Protein AF-A0A9Q3CC48-F1 (afdb_monomer_lite)

Foldseek 3Di:
DDPPDDPVVLCVVCVVDDDDPPADPVRVSVVSVVCVVCVVVDADPVRHPDPDPPPDDDDDDPPDDPDDPVPDDDPDPDPPVNVVVVVVD

Structure (mmCIF, N/CA/C/O backbone):
data_AF-A0A9Q3CC48-F1
#
_entry.id   AF-A0A9Q3CC48-F1
#
loop_
_atom_site.group_PDB
_atom_site.id
_atom_site.type_symbol
_atom_site.label_atom_id
_atom_site.label_alt_id
_atom_site.label_comp_id
_atom_site.label_asym_id
_atom_site.label_entity_id
_atom_site.label_seq_id
_atom_site.pdbx_PDB_ins_code
_atom_site.Cartn_x
_atom_site.Cartn_y
_atom_site.Cartn_z
_atom_site.occupancy
_atom_site.B_iso_or_equiv
_atom_site.auth_seq_id
_atom_site.auth_comp_id
_atom_site.auth_asym_id
_atom_site.auth_atom_id
_atom_site.pdbx_PDB_model_num
ATOM 1 N N . MET A 1 1 ? -19.426 -20.554 14.937 1.00 32.75 1 MET A N 1
ATOM 2 C CA . MET A 1 1 ? -18.329 -20.261 15.881 1.00 32.75 1 MET A CA 1
ATOM 3 C C . MET A 1 1 ? -17.844 -18.842 15.614 1.00 32.75 1 MET A C 1
ATOM 5 O O . MET A 1 1 ? -17.088 -18.636 14.673 1.00 32.75 1 MET A O 1
ATOM 9 N N . SER A 1 2 ? -18.374 -17.839 16.324 1.00 42.81 2 SER A N 1
ATOM 10 C CA . SER A 1 2 ? -17.898 -16.459 16.172 1.00 42.81 2 SER A CA 1
ATOM 11 C C . SER A 1 2 ? -16.624 -16.294 16.995 1.00 42.81 2 SER A C 1
ATOM 13 O O . SER A 1 2 ? -16.700 -16.106 18.207 1.00 42.81 2 SER A O 1
ATOM 15 N N . ASN A 1 3 ? -15.466 -16.376 16.346 1.00 53.06 3 ASN A N 1
ATOM 16 C CA . ASN A 1 3 ? -14.213 -15.951 16.958 1.00 53.06 3 ASN A CA 1
ATOM 17 C C . ASN A 1 3 ? -14.336 -14.449 17.236 1.00 53.06 3 ASN A C 1
ATOM 19 O O . ASN A 1 3 ? -14.315 -13.627 16.316 1.00 53.06 3 ASN A O 1
ATOM 23 N N . GLN A 1 4 ? -14.568 -14.083 18.497 1.00 57.09 4 GLN A N 1
ATOM 24 C CA . GLN A 1 4 ? -14.366 -12.714 18.941 1.00 57.09 4 GLN A CA 1
ATOM 25 C C . GLN A 1 4 ? -12.856 -12.491 18.961 1.00 57.09 4 GLN A C 1
ATOM 27 O O . GLN A 1 4 ? -12.204 -12.744 19.964 1.00 57.09 4 GLN A O 1
ATOM 32 N N . GLU A 1 5 ? -12.292 -12.089 17.823 1.00 62.81 5 GLU A N 1
ATOM 33 C CA . GLU A 1 5 ? -10.913 -11.611 17.801 1.00 62.81 5 GLU A CA 1
ATOM 34 C C . GLU A 1 5 ? -10.810 -10.391 18.730 1.00 62.81 5 GLU A C 1
ATOM 36 O O . GLU A 1 5 ? -11.650 -9.479 18.626 1.00 62.81 5 GLU A O 1
ATOM 41 N N . PRO A 1 6 ? -9.842 -10.373 19.660 1.00 71.62 6 PRO A N 1
ATOM 42 C CA . PRO A 1 6 ? -9.711 -9.292 20.619 1.00 71.62 6 PRO A CA 1
ATOM 43 C C . PRO A 1 6 ? -9.369 -7.993 19.878 1.00 71.62 6 PRO A C 1
ATOM 45 O O . PRO A 1 6 ? -8.494 -7.940 19.017 1.00 71.62 6 PRO A O 1
ATOM 48 N N . LEU A 1 7 ? -10.087 -6.917 20.211 1.00 69.50 7 LEU A N 1
ATOM 49 C CA . LEU A 1 7 ? -9.913 -5.574 19.635 1.00 69.50 7 LEU A CA 1
ATOM 50 C C . LEU A 1 7 ? -8.449 -5.093 19.678 1.00 69.50 7 LEU A C 1
ATOM 52 O O . LEU A 1 7 ? -8.023 -4.328 18.814 1.00 69.50 7 LEU A O 1
ATOM 56 N N . GLU A 1 8 ? -7.698 -5.554 20.673 1.00 76.38 8 GLU A N 1
ATOM 57 C CA . GLU A 1 8 ? -6.289 -5.241 20.903 1.00 76.38 8 GLU A CA 1
ATOM 58 C C . GLU A 1 8 ? -5.373 -5.762 19.789 1.00 76.38 8 GLU A C 1
ATOM 60 O O . GLU A 1 8 ? -4.483 -5.035 19.350 1.00 76.38 8 GLU A O 1
ATOM 65 N N . GLU A 1 9 ? -5.630 -6.960 19.256 1.00 82.38 9 GLU A N 1
ATOM 66 C CA . GLU A 1 9 ? -4.857 -7.510 18.133 1.00 82.38 9 GLU A CA 1
ATOM 67 C C . GLU A 1 9 ? -5.031 -6.659 16.874 1.00 82.38 9 GLU A C 1
ATOM 69 O O . GLU A 1 9 ? -4.052 -6.296 16.221 1.00 82.38 9 GLU A O 1
ATOM 74 N N . LEU A 1 10 ? -6.274 -6.266 16.573 1.00 82.12 10 LEU A N 1
ATOM 75 C CA . LEU A 1 10 ? -6.578 -5.390 15.439 1.00 82.12 10 LEU A CA 1
ATOM 76 C C . LEU A 1 10 ? -5.949 -4.003 15.610 1.00 82.12 10 LEU A C 1
ATOM 78 O O . LE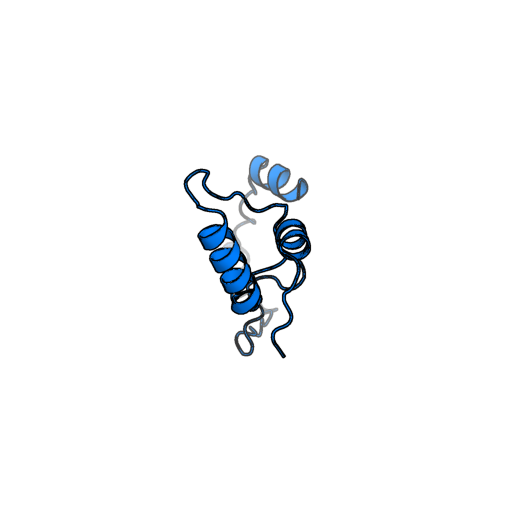U A 1 10 ? -5.473 -3.414 14.646 1.00 82.12 10 LEU A O 1
ATOM 82 N N . LEU A 1 11 ? -5.936 -3.455 16.823 1.00 81.31 11 LEU A N 1
ATOM 83 C CA . LEU A 1 11 ? -5.289 -2.167 17.075 1.00 81.31 11 LEU A CA 1
ATOM 84 C C . LEU A 1 11 ? -3.771 -2.243 16.898 1.00 81.31 11 LEU A C 1
ATOM 86 O O . LEU A 1 11 ? -3.184 -1.308 16.356 1.00 81.31 11 LEU A O 1
ATOM 90 N N . ASN A 1 12 ? -3.149 -3.353 17.299 1.00 84.12 12 ASN A N 1
ATOM 91 C CA . ASN A 1 12 ? -1.720 -3.569 17.104 1.00 84.12 12 ASN A CA 1
ATOM 92 C C . ASN A 1 12 ? -1.362 -3.747 15.615 1.00 84.12 12 ASN A C 1
ATOM 94 O O . ASN A 1 12 ? -0.359 -3.206 15.148 1.00 84.12 12 ASN A O 1
ATOM 98 N N . GLU A 1 13 ? -2.213 -4.436 14.847 1.00 83.12 13 GLU A N 1
ATOM 99 C CA . GLU A 1 13 ? -2.056 -4.602 13.394 1.00 83.12 13 GLU A CA 1
ATOM 100 C C . GLU A 1 13 ? -2.077 -3.249 12.657 1.00 83.12 13 GLU A C 1
ATOM 102 O O . GLU A 1 13 ? -1.270 -3.019 11.759 1.00 83.12 13 GLU A O 1
ATOM 107 N N . PHE A 1 14 ? -2.944 -2.320 13.075 1.00 84.38 14 PHE A N 1
ATOM 108 C CA . PHE A 1 14 ? -3.093 -0.989 12.469 1.00 84.38 14 PHE A CA 1
ATOM 109 C C . PHE A 1 14 ? -2.446 0.136 13.297 1.00 84.38 14 PHE A C 1
ATOM 111 O O . PHE A 1 14 ? -2.897 1.281 13.243 1.00 84.38 14 PHE A O 1
ATOM 118 N N . LYS A 1 15 ? -1.372 -0.156 14.044 1.00 83.06 15 LYS A N 1
ATOM 119 C CA . LYS A 1 15 ? -0.704 0.798 14.957 1.00 83.06 15 LYS A CA 1
ATOM 120 C C . LYS A 1 15 ? -0.189 2.081 14.292 1.00 83.06 15 LYS A C 1
ATOM 122 O O . LYS A 1 15 ? -0.118 3.119 14.937 1.00 83.06 15 LYS A O 1
ATOM 127 N N . GLN A 1 16 ? 0.163 2.008 13.009 1.00 81.50 16 GLN A N 1
ATOM 128 C CA . GLN A 1 16 ? 0.623 3.156 12.217 1.00 81.50 16 GLN A CA 1
ATOM 129 C C . GLN A 1 16 ? -0.538 3.977 11.628 1.00 81.50 16 GLN A C 1
ATOM 131 O O . GLN A 1 16 ? -0.326 5.072 11.114 1.00 81.50 16 GLN A O 1
ATOM 136 N N . GLY A 1 17 ? -1.768 3.460 11.681 1.00 81.06 17 GLY A N 1
ATOM 137 C CA . GLY A 1 17 ? -2.939 4.114 11.116 1.00 81.06 17 GLY A CA 1
ATOM 138 C C . GLY A 1 17 ? -3.441 5.250 12.002 1.00 81.06 17 GLY A C 1
ATOM 139 O O . GLY A 1 17 ? -3.717 5.056 13.187 1.00 81.06 17 GLY A O 1
ATOM 140 N N . GLN A 1 18 ? -3.632 6.430 11.416 1.00 83.19 18 GLN A N 1
ATOM 141 C CA . GLN A 1 18 ? -4.354 7.514 12.073 1.00 83.19 18 GLN A CA 1
ATOM 142 C C . GLN A 1 18 ? -5.859 7.369 11.825 1.00 83.19 18 GLN A C 1
ATOM 144 O O . GLN A 1 18 ? -6.312 7.224 10.691 1.00 83.19 18 GLN A O 1
ATOM 149 N N . PHE A 1 19 ? -6.643 7.410 12.900 1.00 84.25 19 PHE A N 1
ATOM 150 C CA . PHE A 1 19 ? -8.105 7.361 12.855 1.00 84.25 19 PHE A CA 1
ATOM 151 C C . PHE A 1 19 ? -8.665 8.695 13.336 1.00 84.25 19 PHE A C 1
ATOM 153 O O . PHE A 1 19 ? -8.083 9.328 14.216 1.00 84.25 19 PHE A O 1
ATOM 160 N N . SER A 1 20 ? -9.806 9.122 12.793 1.00 87.19 20 SER A N 1
ATOM 161 C CA . SER A 1 20 ? -10.428 10.362 13.253 1.00 87.19 20 SER A CA 1
ATOM 162 C C . SER A 1 20 ? -10.916 10.233 14.701 1.00 87.19 20 SER A C 1
ATOM 164 O O . SER A 1 20 ? -11.389 9.177 15.126 1.00 87.19 20 SER A O 1
ATOM 166 N N . ALA A 1 21 ? -10.828 11.326 15.462 1.00 85.88 21 ALA A N 1
ATOM 167 C CA . ALA A 1 21 ? -11.273 11.368 16.857 1.00 85.88 21 ALA A CA 1
ATOM 168 C C . ALA A 1 21 ? -12.804 11.244 17.010 1.00 85.88 21 ALA A C 1
ATOM 170 O O . ALA A 1 21 ? -13.295 10.884 18.073 1.00 85.88 21 ALA A O 1
ATOM 171 N N . ASN A 1 22 ? -13.560 11.488 15.934 1.00 91.56 22 ASN A N 1
ATOM 172 C CA . ASN A 1 22 ? -15.028 11.484 15.931 1.00 91.56 22 ASN A CA 1
ATOM 173 C C . ASN A 1 22 ? -15.639 10.071 15.839 1.00 91.56 22 ASN A C 1
ATOM 175 O O . ASN A 1 22 ? -16.859 9.913 15.843 1.00 91.56 22 ASN A O 1
ATOM 179 N N . LEU A 1 23 ? -14.806 9.038 15.701 1.00 86.56 23 LEU A N 1
ATOM 180 C CA . LEU A 1 23 ? -15.230 7.657 15.487 1.00 86.56 23 LEU A CA 1
ATOM 181 C C . LEU A 1 23 ? -15.571 6.983 16.823 1.00 86.56 23 LEU A C 1
ATOM 183 O O . LEU A 1 23 ? -14.720 6.840 17.701 1.00 86.56 23 LEU A O 1
ATOM 187 N N . THR A 1 24 ? -16.805 6.492 16.970 1.00 90.44 24 THR A N 1
ATOM 188 C CA . THR A 1 24 ? -17.192 5.727 18.170 1.00 90.44 24 THR A CA 1
ATOM 189 C C . THR A 1 24 ? -16.474 4.375 18.212 1.00 90.44 24 THR A C 1
ATOM 191 O O . THR A 1 24 ? -16.187 3.784 17.169 1.00 90.44 24 THR A O 1
ATOM 194 N N . SER A 1 25 ? -16.280 3.796 19.401 1.00 84.75 25 SER A N 1
ATOM 195 C CA . SER A 1 25 ? -15.573 2.511 19.569 1.00 84.75 25 SER A CA 1
ATOM 196 C C . SER A 1 25 ? -16.158 1.377 18.712 1.00 84.75 25 SER A C 1
ATOM 198 O O . SER A 1 25 ? -15.418 0.607 18.101 1.00 84.75 25 SER A O 1
ATOM 200 N N . LYS A 1 26 ? -17.492 1.313 18.579 1.00 87.31 26 LYS A N 1
ATOM 201 C CA . LYS A 1 26 ? -18.182 0.331 17.716 1.00 87.31 26 LYS A CA 1
ATOM 202 C C . LYS A 1 26 ? -17.881 0.539 16.229 1.00 87.31 26 LYS A C 1
ATOM 204 O O . LYS A 1 26 ? -17.666 -0.424 15.495 1.00 87.31 26 LYS A O 1
ATOM 209 N N . GLN A 1 27 ? -17.865 1.793 15.784 1.00 89.25 27 GLN A N 1
ATOM 210 C CA . GLN A 1 27 ? -17.576 2.150 14.398 1.00 89.25 27 GLN A CA 1
ATOM 211 C C . GLN A 1 27 ? -16.105 1.884 14.063 1.00 89.25 27 GLN A C 1
ATOM 213 O O . GLN A 1 27 ? -15.817 1.325 13.007 1.00 89.25 27 GLN A O 1
ATOM 218 N N . ARG A 1 28 ? -15.187 2.190 14.988 1.00 87.75 28 ARG A N 1
ATOM 219 C CA . ARG A 1 28 ? -13.754 1.905 14.844 1.00 87.75 28 ARG A CA 1
ATOM 220 C C . ARG A 1 28 ? -13.493 0.408 14.705 1.00 87.75 28 ARG A C 1
ATOM 222 O O . ARG A 1 28 ? -12.787 -0.009 13.794 1.00 87.75 28 ARG A O 1
ATOM 229 N N . LEU A 1 29 ? -14.138 -0.408 15.535 1.00 86.94 29 LEU A N 1
ATOM 230 C CA . LEU A 1 29 ? -14.043 -1.866 15.462 1.00 86.94 29 LEU A CA 1
ATOM 231 C C . LEU A 1 29 ? -14.603 -2.405 14.131 1.00 86.94 29 LEU A C 1
ATOM 233 O O . LEU A 1 29 ? -13.979 -3.246 13.484 1.00 86.94 29 LEU A O 1
ATOM 237 N N . SER A 1 30 ? -15.748 -1.882 13.682 1.00 89.62 30 SER A N 1
ATOM 238 C CA . SER A 1 30 ? -16.336 -2.213 12.373 1.00 89.62 30 SER A CA 1
ATOM 239 C C . SER A 1 30 ? -15.413 -1.836 11.204 1.00 89.62 30 SER A C 1
ATOM 241 O O . SER A 1 30 ? -15.237 -2.624 10.271 1.00 89.62 30 SER A O 1
ATOM 243 N N . LEU A 1 31 ? -14.776 -0.663 11.270 1.00 89.56 31 LEU A N 1
ATOM 244 C CA . LEU A 1 31 ? -13.819 -0.188 10.274 1.00 89.56 31 LEU A CA 1
ATOM 245 C C . LEU A 1 31 ? -12.582 -1.091 10.202 1.00 89.56 31 LEU A C 1
ATOM 247 O O . LEU A 1 31 ? -12.251 -1.560 9.117 1.00 89.56 31 LEU A O 1
ATOM 251 N N . LEU A 1 32 ? -11.950 -1.393 11.340 1.00 89.44 32 LEU A N 1
ATOM 252 C CA . LEU A 1 32 ? -10.767 -2.262 11.406 1.00 89.44 32 LEU A CA 1
ATOM 253 C C . LEU A 1 32 ? -11.050 -3.651 10.820 1.00 89.44 32 LEU A C 1
ATOM 255 O O . LEU A 1 32 ? -10.286 -4.147 9.993 1.00 89.44 32 LEU A O 1
ATOM 259 N N . LYS A 1 33 ? -12.208 -4.240 11.144 1.00 90.25 33 LYS A N 1
ATOM 260 C CA . LYS A 1 33 ? -12.643 -5.512 10.546 1.00 90.25 33 LYS A CA 1
ATOM 261 C C . LYS A 1 33 ? -12.803 -5.418 9.028 1.00 90.25 33 LYS A C 1
ATOM 263 O O . LYS A 1 33 ? -12.395 -6.329 8.304 1.00 90.25 33 LYS A O 1
ATOM 268 N N . LYS A 1 34 ? -13.389 -4.326 8.520 1.00 91.12 34 LYS A N 1
ATOM 269 C CA . LYS A 1 34 ? -13.521 -4.101 7.071 1.00 91.12 34 LYS A CA 1
ATOM 270 C C . LYS A 1 34 ? -12.161 -3.945 6.394 1.00 91.12 34 LYS A C 1
ATOM 272 O O . LYS A 1 34 ? -11.969 -4.543 5.336 1.00 91.12 34 LYS A O 1
ATOM 277 N N . LEU A 1 35 ? -11.246 -3.183 6.992 1.00 88.88 35 LEU A N 1
ATOM 278 C CA . LEU A 1 35 ? -9.897 -2.964 6.470 1.00 88.88 35 LEU A CA 1
ATOM 279 C C . LEU A 1 35 ? -9.115 -4.275 6.407 1.00 88.88 35 LEU A C 1
ATOM 281 O O . LEU A 1 35 ? -8.607 -4.611 5.342 1.00 88.88 35 LEU A O 1
ATOM 285 N N . ARG A 1 36 ? -9.129 -5.081 7.476 1.00 88.69 36 ARG A N 1
ATOM 286 C CA . ARG A 1 36 ? -8.498 -6.411 7.490 1.00 88.69 36 ARG A CA 1
ATOM 287 C C . ARG A 1 36 ? -9.073 -7.329 6.410 1.00 88.69 36 ARG A C 1
ATOM 289 O O . ARG A 1 36 ? -8.327 -7.938 5.651 1.00 88.69 36 ARG A O 1
ATOM 296 N N . ARG A 1 37 ? -10.403 -7.358 6.245 1.00 90.94 37 ARG A N 1
ATOM 297 C CA . ARG A 1 37 ? -11.061 -8.132 5.171 1.00 90.94 37 ARG A CA 1
ATOM 298 C C . ARG A 1 37 ? -10.666 -7.657 3.767 1.00 90.94 37 ARG A C 1
ATOM 300 O O . ARG A 1 37 ? -10.676 -8.444 2.826 1.00 90.94 37 ARG A O 1
ATOM 307 N N . LYS A 1 38 ? -10.373 -6.366 3.607 1.00 88.88 38 LYS A N 1
ATOM 308 C CA . LYS A 1 38 ? -9.969 -5.746 2.338 1.00 88.88 38 LYS A CA 1
ATOM 309 C C . LYS A 1 38 ? -8.456 -5.578 2.200 1.00 88.88 38 LYS A C 1
ATOM 311 O O . LYS A 1 38 ? -8.028 -5.027 1.196 1.00 88.88 38 LYS A O 1
ATOM 316 N N . ARG A 1 39 ? -7.655 -6.135 3.115 1.00 85.19 39 ARG A N 1
ATOM 317 C CA . ARG A 1 39 ? -6.186 -6.126 3.075 1.00 85.19 39 ARG A CA 1
ATOM 318 C C . ARG A 1 39 ? -5.580 -6.455 1.699 1.00 85.19 39 ARG A C 1
ATOM 320 O O . ARG A 1 39 ? -4.696 -5.712 1.300 1.00 85.19 39 ARG A O 1
ATOM 327 N N . PRO A 1 40 ? -6.051 -7.455 0.921 1.00 81.88 40 PRO A N 1
ATOM 328 C CA . PRO A 1 40 ? -5.474 -7.738 -0.401 1.00 81.88 40 PRO A CA 1
ATOM 329 C C . PRO A 1 40 ? -5.731 -6.660 -1.467 1.00 81.88 40 PRO A C 1
ATOM 331 O O . PRO A 1 40 ? -5.126 -6.722 -2.530 1.00 81.88 40 PRO A O 1
ATOM 334 N N . ALA A 1 41 ? -6.629 -5.703 -1.219 1.00 83.75 41 ALA A N 1
ATOM 335 C CA . ALA A 1 41 ? -6.856 -4.566 -2.110 1.00 83.75 41 ALA A CA 1
ATOM 336 C C . ALA A 1 41 ? -5.885 -3.400 -1.851 1.00 83.75 41 ALA A C 1
ATOM 338 O O . ALA A 1 41 ? -5.854 -2.457 -2.636 1.00 83.75 41 ALA A O 1
ATOM 339 N N . PHE A 1 42 ? -5.123 -3.446 -0.756 1.00 82.31 42 PHE A N 1
ATOM 340 C CA . PHE A 1 42 ? -4.143 -2.427 -0.403 1.00 82.31 42 PHE A CA 1
ATOM 341 C C . PHE A 1 42 ? -2.730 -2.943 -0.669 1.00 82.31 42 PHE A C 1
ATOM 343 O O . PHE A 1 42 ? -2.442 -4.126 -0.491 1.00 82.31 42 PHE A O 1
ATOM 350 N N . SER A 1 43 ? -1.844 -2.033 -1.065 1.00 78.06 43 SER A N 1
ATOM 351 C CA . SER A 1 43 ? -0.408 -2.295 -1.071 1.00 78.06 43 SER A CA 1
ATOM 352 C C . SER A 1 43 ? 0.091 -2.350 0.365 1.00 78.06 43 SER A C 1
ATOM 354 O O . SER A 1 43 ? -0.213 -1.462 1.159 1.00 78.06 43 SER A O 1
ATOM 356 N N . ILE A 1 44 ? 0.853 -3.386 0.685 1.00 78.94 44 ILE A N 1
ATOM 357 C CA . ILE A 1 44 ? 1.601 -3.513 1.941 1.00 78.94 44 ILE A CA 1
ATOM 358 C C . ILE A 1 44 ? 3.074 -3.693 1.586 1.00 78.94 44 ILE A C 1
ATOM 360 O O . ILE A 1 44 ? 3.368 -4.130 0.478 1.00 78.94 44 ILE A O 1
ATOM 364 N N . ASP A 1 45 ? 3.996 -3.409 2.500 1.00 75.94 45 ASP A N 1
ATOM 365 C CA . ASP A 1 45 ? 5.438 -3.502 2.209 1.00 75.94 45 ASP A CA 1
ATOM 366 C C . ASP A 1 45 ? 5.846 -4.897 1.695 1.00 75.94 45 ASP A C 1
ATOM 368 O O . ASP A 1 45 ? 6.646 -5.030 0.775 1.00 75.94 45 ASP A O 1
ATOM 372 N N . GLU A 1 46 ? 5.210 -5.954 2.213 1.00 76.19 46 GLU A N 1
ATOM 373 C CA . GLU A 1 46 ? 5.406 -7.341 1.763 1.00 76.19 46 GLU A CA 1
ATOM 374 C C . GLU A 1 46 ? 4.851 -7.624 0.351 1.00 76.19 46 GLU A C 1
ATOM 376 O O . GLU A 1 46 ? 5.252 -8.585 -0.310 1.00 76.19 46 GLU A O 1
ATOM 381 N N . LYS A 1 47 ? 3.868 -6.836 -0.098 1.00 71.94 47 LYS A N 1
ATOM 382 C CA . LYS A 1 47 ? 3.156 -6.978 -1.377 1.00 71.94 47 LYS A CA 1
ATOM 383 C C . LYS A 1 47 ? 2.917 -5.593 -1.983 1.00 71.94 47 LYS A C 1
ATOM 385 O O . LYS A 1 47 ? 1.803 -5.064 -1.862 1.00 71.94 47 LYS A O 1
ATOM 390 N N . PRO A 1 48 ? 3.947 -5.013 -2.620 1.00 72.75 48 PRO A N 1
ATOM 391 C CA . PRO A 1 48 ? 3.826 -3.710 -3.243 1.00 72.75 48 PRO A CA 1
ATOM 392 C C . PRO A 1 48 ? 2.824 -3.739 -4.402 1.00 72.75 48 PRO A C 1
ATOM 394 O O . PRO A 1 48 ? 2.649 -4.749 -5.097 1.00 72.75 48 PRO A O 1
ATOM 397 N N . LEU A 1 49 ? 2.163 -2.603 -4.609 1.00 69.50 49 LEU A N 1
ATOM 398 C CA . LEU A 1 49 ? 1.362 -2.303 -5.793 1.00 69.50 49 LEU A CA 1
ATOM 399 C C . LEU A 1 49 ? 2.185 -2.580 -7.063 1.00 69.50 49 LEU A C 1
ATOM 401 O O . LEU A 1 49 ? 3.337 -2.173 -7.155 1.00 69.50 49 LEU A O 1
ATOM 405 N N . GLY A 1 50 ? 1.587 -3.255 -8.049 1.00 66.69 50 GLY A N 1
ATOM 406 C CA . GLY A 1 50 ? 2.186 -3.394 -9.384 1.00 66.69 50 GLY A CA 1
ATOM 407 C C . GLY A 1 50 ? 2.521 -4.814 -9.836 1.00 66.69 50 GLY A C 1
ATOM 408 O O . GLY A 1 50 ? 2.801 -5.002 -11.014 1.00 66.69 50 GLY A O 1
ATOM 409 N N . LYS A 1 51 ? 2.398 -5.845 -8.987 1.00 65.69 51 LYS A N 1
ATOM 410 C CA . LYS A 1 51 ? 2.497 -7.250 -9.442 1.00 65.69 51 LYS A CA 1
ATOM 411 C C . LYS A 1 51 ? 1.190 -7.727 -10.098 1.00 65.69 51 LYS A C 1
ATOM 413 O O . LYS A 1 51 ? 0.554 -8.681 -9.641 1.00 65.69 51 LYS A O 1
ATOM 418 N N . ILE A 1 52 ? 0.755 -7.010 -11.134 1.00 70.31 52 ILE A N 1
ATOM 419 C CA . ILE A 1 52 ? -0.419 -7.348 -11.941 1.00 70.31 52 ILE A CA 1
ATOM 420 C C . ILE A 1 52 ? -0.016 -8.489 -12.875 1.00 70.31 52 ILE A C 1
ATOM 422 O O . ILE A 1 52 ? 0.844 -8.327 -13.734 1.00 70.31 52 ILE A O 1
ATOM 426 N N . ARG A 1 53 ? -0.629 -9.663 -12.696 1.00 68.06 53 ARG A N 1
ATOM 427 C CA . ARG A 1 53 ? -0.394 -10.812 -13.581 1.00 68.06 53 ARG A CA 1
ATOM 428 C C . ARG A 1 53 ? -0.787 -10.443 -15.013 1.00 68.06 53 ARG A C 1
ATOM 430 O O . ARG A 1 53 ? -1.913 -9.994 -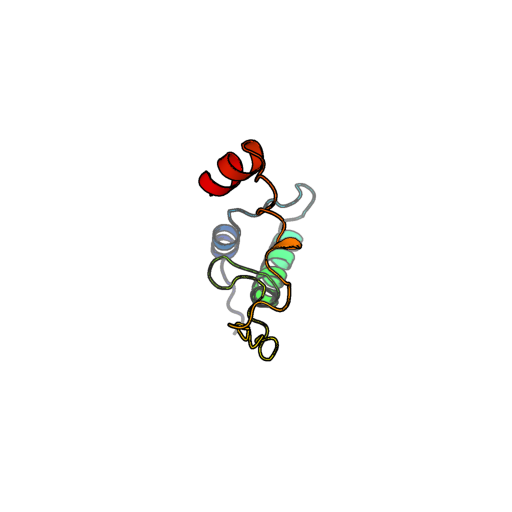15.218 1.00 68.06 53 ARG A O 1
ATOM 437 N N . GLY A 1 54 ? 0.106 -10.675 -15.975 1.00 73.38 54 GLY A N 1
ATOM 438 C CA . GLY A 1 54 ? -0.157 -10.432 -17.397 1.00 73.38 54 GLY A CA 1
ATOM 439 C C . GLY A 1 54 ? 0.141 -9.012 -17.877 1.00 73.38 54 GLY A C 1
ATOM 440 O O . GLY A 1 54 ? -0.164 -8.702 -19.022 1.00 73.38 54 GLY A O 1
ATOM 441 N N . HIS A 1 55 ? 0.738 -8.164 -17.032 1.00 73.69 55 HIS A N 1
ATOM 442 C CA . HIS A 1 55 ? 1.296 -6.876 -17.454 1.00 73.69 55 HIS A CA 1
ATOM 443 C C . HIS A 1 55 ? 2.832 -6.908 -17.509 1.00 73.69 55 HIS A C 1
ATOM 445 O O . HIS A 1 55 ? 3.492 -5.888 -17.323 1.00 73.69 55 HIS A O 1
ATOM 451 N N . ASP A 1 56 ? 3.398 -8.090 -17.740 1.00 79.31 56 ASP A N 1
ATOM 452 C CA . ASP A 1 56 ? 4.828 -8.249 -17.961 1.00 79.31 56 ASP A CA 1
ATOM 453 C C . ASP A 1 56 ? 5.192 -7.587 -19.299 1.00 79.31 56 ASP A C 1
ATOM 455 O O . ASP A 1 56 ? 4.470 -7.721 -20.288 1.00 79.31 56 ASP A O 1
ATOM 459 N N . ILE A 1 57 ? 6.278 -6.815 -19.313 1.00 79.81 57 ILE A N 1
ATOM 460 C CA . ILE A 1 57 ? 6.752 -6.117 -20.510 1.00 79.81 57 ILE A CA 1
ATOM 461 C C . ILE A 1 57 ? 8.018 -6.822 -20.978 1.00 79.81 57 ILE A C 1
ATOM 463 O O . ILE A 1 57 ? 8.980 -6.946 -20.219 1.00 79.81 57 ILE A O 1
ATOM 467 N N . GLU A 1 58 ? 8.027 -7.257 -22.233 1.00 80.69 58 GLU A N 1
ATOM 468 C CA . GLU A 1 58 ? 9.239 -7.726 -22.895 1.00 80.69 58 GLU A CA 1
ATOM 469 C C . GLU A 1 58 ? 10.007 -6.510 -23.420 1.00 80.69 58 GLU A C 1
ATOM 471 O O . GLU A 1 58 ? 9.574 -5.815 -24.338 1.00 80.69 58 GLU A O 1
ATOM 476 N N . LEU A 1 59 ? 11.136 -6.214 -22.778 1.00 81.81 59 LEU A N 1
ATOM 477 C CA . LEU A 1 59 ? 12.040 -5.148 -23.191 1.00 81.81 59 LEU A CA 1
ATOM 478 C C . LEU A 1 59 ? 13.122 -5.748 -24.086 1.00 81.81 59 LEU A C 1
ATOM 480 O O . LEU A 1 59 ? 13.993 -6.480 -23.615 1.00 81.81 59 LEU A O 1
ATOM 484 N N . TYR A 1 60 ? 13.075 -5.419 -25.372 1.00 82.19 60 TYR A N 1
ATOM 485 C CA . TYR A 1 60 ? 14.127 -5.763 -26.318 1.00 82.19 60 TYR A CA 1
ATOM 486 C C . TYR A 1 60 ? 15.129 -4.613 -26.398 1.00 82.19 60 TYR A C 1
ATOM 488 O O . TYR A 1 60 ? 14.759 -3.458 -26.599 1.00 82.19 60 TYR A O 1
ATOM 496 N N . LEU A 1 61 ? 16.407 -4.931 -26.200 1.00 76.25 61 LEU A N 1
ATOM 497 C CA . LEU A 1 61 ? 17.493 -3.985 -26.422 1.00 76.25 61 LEU A CA 1
ATOM 498 C C . LEU A 1 61 ? 17.834 -3.992 -27.907 1.00 76.25 61 LEU A C 1
ATOM 500 O O . LEU A 1 61 ? 18.464 -4.934 -28.393 1.00 76.25 61 LEU A O 1
ATOM 504 N N . ASP A 1 62 ? 17.465 -2.925 -28.606 1.00 73.12 62 ASP A N 1
ATOM 505 C CA . ASP A 1 62 ? 17.997 -2.673 -29.938 1.00 73.12 62 ASP A CA 1
ATOM 506 C C . ASP A 1 62 ? 19.493 -2.372 -29.809 1.00 73.12 62 ASP A C 1
ATOM 508 O O . ASP A 1 62 ? 19.921 -1.337 -29.293 1.00 73.12 62 ASP A O 1
ATOM 512 N N . VAL A 1 63 ? 20.315 -3.325 -30.246 1.00 70.75 63 VAL A N 1
ATOM 513 C CA . VAL A 1 63 ? 21.780 -3.179 -30.266 1.00 70.75 63 VAL A CA 1
ATOM 514 C C . VAL A 1 63 ? 22.224 -2.250 -31.404 1.00 70.75 63 VAL A C 1
ATOM 516 O O . VAL A 1 63 ? 23.353 -1.752 -31.416 1.00 70.75 63 VAL A O 1
ATOM 519 N N . GLU A 1 64 ? 21.325 -1.986 -32.353 1.00 71.25 64 GLU A N 1
ATOM 520 C CA . GLU A 1 64 ? 21.553 -1.111 -33.492 1.00 71.25 64 GLU A CA 1
ATOM 521 C C . GLU A 1 64 ? 21.202 0.336 -33.139 1.00 71.25 64 GLU A C 1
ATOM 523 O O . GLU A 1 64 ? 20.078 0.684 -32.783 1.00 71.25 64 GLU A O 1
ATOM 528 N N . ARG A 1 65 ? 22.196 1.221 -33.242 1.00 68.38 65 ARG A N 1
ATOM 529 C CA . ARG A 1 65 ? 21.984 2.655 -33.033 1.00 68.38 65 ARG A CA 1
ATOM 530 C C . ARG A 1 65 ? 21.265 3.220 -34.257 1.00 68.38 65 ARG A C 1
ATOM 532 O O . ARG A 1 65 ? 21.920 3.512 -35.254 1.00 68.38 65 ARG A O 1
ATOM 539 N N . HIS A 1 66 ? 19.949 3.389 -34.143 1.00 68.69 66 HIS A N 1
ATOM 540 C CA . HIS A 1 66 ? 19.073 3.875 -35.215 1.00 68.69 66 HIS A CA 1
ATOM 541 C C . HIS A 1 66 ? 19.464 5.276 -35.735 1.00 68.69 66 HIS A C 1
ATOM 543 O O . HIS A 1 66 ? 19.227 5.594 -36.900 1.00 68.69 66 HIS A O 1
ATOM 549 N N . ASP A 1 67 ? 20.121 6.090 -34.895 1.00 69.81 67 ASP A N 1
ATOM 550 C CA . ASP A 1 67 ? 20.582 7.430 -35.258 1.00 69.81 67 ASP A CA 1
ATOM 551 C C . ASP A 1 67 ? 22.076 7.481 -35.651 1.00 69.81 67 ASP A C 1
ATOM 553 O O . ASP A 1 67 ? 22.951 6.961 -34.926 1.00 69.81 67 ASP A O 1
ATOM 557 N N . PRO A 1 68 ? 22.417 8.191 -36.749 1.00 80.44 68 PRO A N 1
ATOM 558 C CA . PRO A 1 68 ? 23.802 8.437 -37.128 1.00 80.44 68 PRO A CA 1
ATOM 559 C C . PRO A 1 68 ? 24.544 9.214 -36.023 1.00 80.44 68 PRO A C 1
ATOM 561 O O . PRO A 1 68 ? 23.942 10.047 -35.342 1.00 80.44 68 PRO A O 1
ATOM 564 N N . PRO A 1 69 ? 25.866 8.998 -35.839 1.00 73.69 69 PRO A N 1
ATOM 565 C CA . PRO A 1 69 ? 26.649 9.590 -34.747 1.00 73.69 69 PRO A CA 1
ATOM 566 C C . PRO A 1 69 ? 26.495 11.105 -34.574 1.00 73.69 69 PRO A C 1
ATOM 568 O O . PRO A 1 69 ? 26.538 11.589 -33.450 1.00 73.69 69 PRO A O 1
ATOM 571 N N . VAL A 1 70 ? 26.275 11.830 -35.673 1.00 74.75 70 VAL A N 1
ATOM 572 C CA . VAL A 1 70 ? 26.097 13.290 -35.710 1.00 74.75 70 VAL A CA 1
ATOM 573 C C . VAL A 1 70 ? 24.815 13.755 -35.005 1.00 74.75 70 VAL A C 1
ATOM 575 O O . VAL A 1 70 ? 24.779 14.866 -34.487 1.00 74.75 70 VAL A O 1
ATOM 578 N N . LEU A 1 71 ? 23.774 12.917 -34.948 1.00 73.88 71 LEU A N 1
ATOM 579 C CA . LEU A 1 71 ? 22.491 13.239 -34.307 1.00 73.88 71 LEU A CA 1
ATOM 580 C C . LEU A 1 71 ? 22.403 12.757 -32.857 1.00 73.88 71 LEU A C 1
ATOM 582 O O . LEU A 1 71 ? 21.417 13.0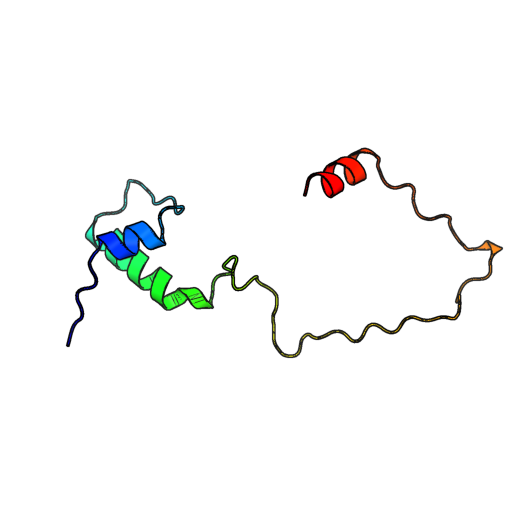34 -32.172 1.00 73.88 71 LEU A O 1
ATOM 586 N N . ARG A 1 72 ? 23.433 12.059 -32.363 1.00 80.12 72 ARG A N 1
ATOM 587 C CA . ARG A 1 72 ? 23.460 11.583 -30.981 1.00 80.12 72 ARG A CA 1
ATOM 588 C C . ARG A 1 72 ? 23.607 12.775 -30.054 1.00 80.12 72 ARG A C 1
ATOM 590 O O . ARG A 1 72 ? 24.680 13.363 -29.932 1.00 80.12 72 ARG A O 1
ATOM 597 N N . ARG A 1 73 ? 22.513 13.127 -29.386 1.00 75.62 73 ARG A N 1
ATOM 598 C CA . ARG A 1 73 ? 22.557 14.108 -28.307 1.00 75.62 73 ARG A CA 1
ATOM 599 C C . ARG A 1 73 ? 23.339 13.497 -27.143 1.00 75.62 73 ARG A C 1
ATOM 601 O O . ARG A 1 73 ? 23.136 12.315 -26.848 1.00 75.62 73 ARG A O 1
ATOM 608 N N . PRO A 1 74 ? 24.226 14.261 -26.482 1.00 74.75 74 PRO A N 1
ATOM 609 C CA . PRO A 1 74 ? 24.757 13.815 -25.207 1.00 74.75 74 PRO A CA 1
ATOM 610 C C . PRO A 1 74 ? 23.577 13.546 -24.261 1.00 74.75 74 PRO A C 1
ATOM 612 O O . PRO A 1 74 ? 22.536 14.205 -24.395 1.00 74.75 74 PRO A O 1
ATOM 615 N N . PRO A 1 75 ? 23.706 12.580 -23.333 1.00 73.31 75 PRO A N 1
ATOM 616 C CA . PRO A 1 75 ? 22.696 12.390 -22.304 1.00 73.31 75 PRO A CA 1
ATOM 617 C C . PRO A 1 75 ? 22.410 13.742 -21.656 1.00 73.31 75 PRO A C 1
ATOM 619 O O . PRO A 1 75 ? 23.333 14.524 -21.402 1.00 73.31 75 PRO A O 1
ATOM 622 N N . TYR A 1 76 ? 21.125 14.043 -21.472 1.00 74.94 76 TYR A N 1
ATOM 623 C CA . TYR A 1 76 ? 20.727 15.310 -20.880 1.00 74.94 76 TYR A CA 1
ATOM 624 C C . TYR A 1 76 ? 21.428 15.440 -19.523 1.00 74.94 76 TYR A C 1
ATOM 626 O O . TYR A 1 76 ? 21.423 14.465 -18.766 1.00 74.94 76 TYR A O 1
ATOM 634 N N . PRO A 1 77 ? 22.077 16.579 -19.225 1.00 75.38 77 PRO A N 1
ATOM 635 C CA . PRO A 1 77 ? 22.773 16.738 -17.963 1.00 75.38 77 PRO A CA 1
ATOM 636 C C . PRO A 1 77 ? 21.768 16.530 -16.835 1.00 75.38 77 PRO A C 1
ATOM 638 O O . PRO A 1 77 ? 20.776 17.249 -16.715 1.00 75.38 77 PRO A O 1
ATOM 641 N N . GLU A 1 78 ? 22.005 15.498 -16.036 1.00 69.81 78 GLU A N 1
ATOM 642 C CA . GLU A 1 78 ? 21.186 15.237 -14.867 1.00 69.81 78 GLU A CA 1
ATOM 643 C C . GLU A 1 78 ? 21.338 16.408 -13.897 1.00 69.81 78 GLU A C 1
ATOM 645 O O . GLU A 1 78 ? 22.448 16.874 -13.623 1.00 69.81 78 GLU A O 1
ATOM 650 N N . S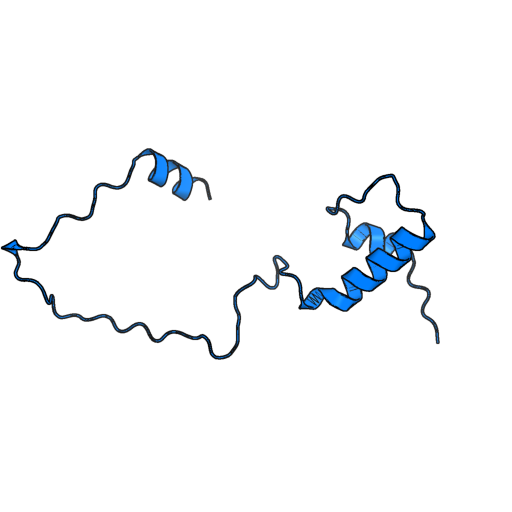ER A 1 79 ? 20.214 16.894 -13.373 1.00 81.31 79 SER A N 1
ATOM 651 C CA . SER A 1 79 ? 20.244 17.899 -12.318 1.00 81.31 79 SER A CA 1
ATOM 652 C C . SER A 1 79 ? 20.990 17.331 -11.105 1.00 81.31 79 SER A C 1
ATOM 654 O O . SER A 1 79 ? 20.684 16.241 -10.618 1.00 81.31 79 SER A O 1
ATOM 656 N N . VAL A 1 80 ? 21.964 18.092 -10.597 1.00 76.62 80 VAL A N 1
ATOM 657 C CA . VAL A 1 80 ? 22.714 17.766 -9.371 1.00 76.62 80 VAL A CA 1
ATOM 658 C C . VAL A 1 80 ? 21.763 17.571 -8.185 1.00 76.62 80 VAL A C 1
ATOM 660 O O . VAL A 1 80 ? 22.031 16.764 -7.299 1.00 76.62 80 VAL A O 1
ATOM 663 N N . GLU A 1 81 ? 20.645 18.294 -8.178 1.00 75.88 81 GLU A N 1
ATOM 664 C CA . GLU A 1 81 ? 19.605 18.189 -7.154 1.00 75.88 81 GLU A CA 1
ATOM 665 C C . GLU A 1 81 ? 18.873 16.849 -7.257 1.00 75.88 81 GLU A C 1
ATOM 667 O O . GLU A 1 81 ? 18.700 16.173 -6.247 1.00 75.88 81 GLU A O 1
ATOM 672 N N . ILE A 1 82 ? 18.542 16.417 -8.479 1.00 77.00 82 ILE A N 1
ATOM 673 C CA . ILE A 1 82 ? 17.891 15.125 -8.734 1.00 77.00 82 ILE A CA 1
ATOM 674 C C . ILE A 1 82 ? 18.805 13.966 -8.312 1.00 77.00 82 ILE A C 1
ATOM 676 O O . ILE A 1 82 ? 18.343 13.048 -7.640 1.00 77.00 82 ILE A O 1
ATOM 680 N N . ARG A 1 83 ? 20.109 14.027 -8.620 1.00 77.06 83 ARG A N 1
ATOM 681 C CA . ARG A 1 83 ? 21.081 13.006 -8.179 1.00 77.06 83 ARG A CA 1
ATOM 682 C C . ARG A 1 83 ? 21.138 12.872 -6.661 1.00 77.06 83 ARG A C 1
ATOM 684 O O . ARG A 1 83 ? 21.030 11.769 -6.139 1.00 77.06 83 ARG A O 1
ATOM 691 N N . LYS A 1 84 ? 21.252 14.002 -5.958 1.00 81.75 84 LYS A N 1
ATOM 692 C CA . LYS A 1 84 ? 21.298 14.028 -4.490 1.00 81.75 84 LYS A CA 1
ATOM 693 C C . LYS A 1 84 ? 20.024 13.489 -3.850 1.00 81.75 84 LYS A C 1
A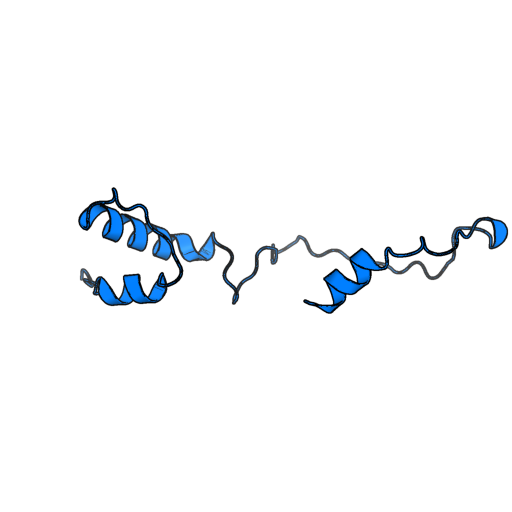TOM 695 O O . LYS A 1 84 ? 20.090 13.008 -2.728 1.00 81.75 84 LYS A O 1
ATOM 700 N N . GLU A 1 85 ? 18.876 13.622 -4.505 1.00 79.12 85 GLU A N 1
ATOM 701 C CA . GLU A 1 85 ? 17.609 13.096 -3.994 1.00 79.12 85 GLU A CA 1
ATOM 702 C C . GLU A 1 85 ? 17.506 11.580 -4.206 1.00 79.12 85 GLU A C 1
ATOM 704 O O . GLU A 1 85 ? 17.113 10.856 -3.294 1.00 79.12 85 GLU A O 1
ATOM 709 N N . ILE A 1 86 ? 17.929 11.092 -5.377 1.00 75.12 86 ILE A N 1
ATOM 710 C CA . ILE A 1 86 ? 17.936 9.660 -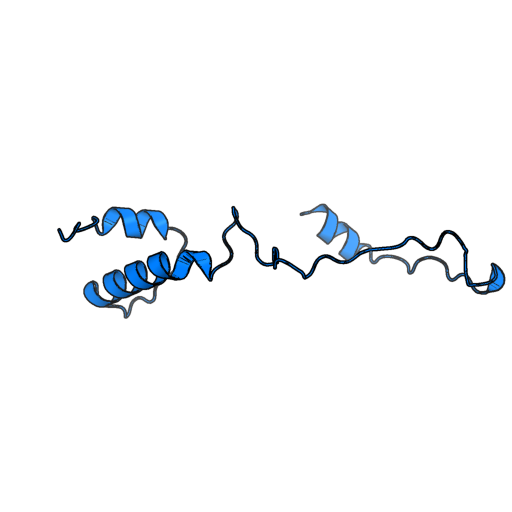5.709 1.00 75.12 86 ILE A CA 1
ATOM 711 C C . ILE A 1 86 ? 18.896 8.891 -4.790 1.00 75.12 86 ILE A C 1
ATOM 713 O O . ILE A 1 86 ? 18.529 7.842 -4.275 1.00 75.12 86 ILE A O 1
ATOM 717 N N . GLU A 1 87 ? 20.089 9.429 -4.523 1.00 82.75 87 GLU A N 1
ATOM 718 C CA . GLU A 1 87 ? 21.105 8.787 -3.669 1.00 82.75 87 GLU A CA 1
ATOM 719 C C . GLU A 1 87 ? 20.736 8.731 -2.174 1.00 82.75 87 GLU A C 1
ATOM 721 O O . GLU A 1 87 ? 21.383 8.016 -1.411 1.00 82.75 87 GLU A O 1
ATOM 726 N N . LYS A 1 88 ? 19.719 9.481 -1.729 1.00 73.31 88 LYS A N 1
ATOM 727 C CA . LYS A 1 88 ? 19.226 9.436 -0.338 1.00 73.31 88 LYS A CA 1
ATOM 728 C C . LYS A 1 88 ? 18.270 8.270 -0.067 1.00 73.31 88 LYS A C 1
ATOM 730 O O . LYS A 1 88 ? 17.952 8.047 1.101 1.00 73.31 88 LYS A O 1
ATOM 735 N N . THR A 1 89 ? 17.760 7.618 -1.114 1.00 52.81 89 THR A N 1
ATOM 736 C CA . THR A 1 89 ? 16.747 6.550 -1.020 1.00 52.81 89 THR A CA 1
ATOM 737 C C . THR A 1 89 ? 17.417 5.191 -0.885 1.00 52.81 89 THR A C 1
ATOM 739 O O . THR A 1 89 ? 16.945 4.397 -0.042 1.00 52.81 89 THR A O 1
#

Secondary structure (DSSP, 8-state):
------HHHHHHHTTT----TT--HHHHHHHHHHHHHTGGGS-BTTB-TT--TT---------S--S-GGG-PPPPPPPHHHHHHHTT-

Radius of gyration: 24.51 Å; chains: 1; bounding box: 45×38×58 Å

Sequence (89 aa):
MSNQEPLEELLNEFKQGQFSANLTSKQRLSLLKKLRRKRPAFSIDEKPLGKIRGHDIELYLDVERHDPPVLRRPPYPESVEIRKEIEKT

Organism: NCBI:txid1389203

pLDDT: mean 77.5, std 10.18, range [32.75, 91.56]